Protein AF-A0A956YKF2-F1 (afdb_monomer)

Solvent-accessible surface area (backbone atoms only — not comparable to full-atom values): 5251 Å² total; per-residue (Å²): 111,68,67,60,24,55,49,34,28,53,51,11,50,51,40,36,52,49,44,50,53,51,50,48,42,67,74,73,41,78,84,76,63,82,48,69,66,60,53,51,51,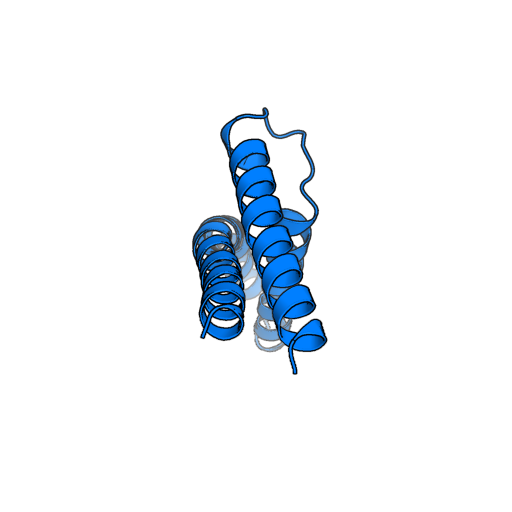46,50,54,49,47,53,54,51,55,57,57,42,72,77,43,90,50,69,68,58,42,49,61,54,52,66,49,48,61,62,50,4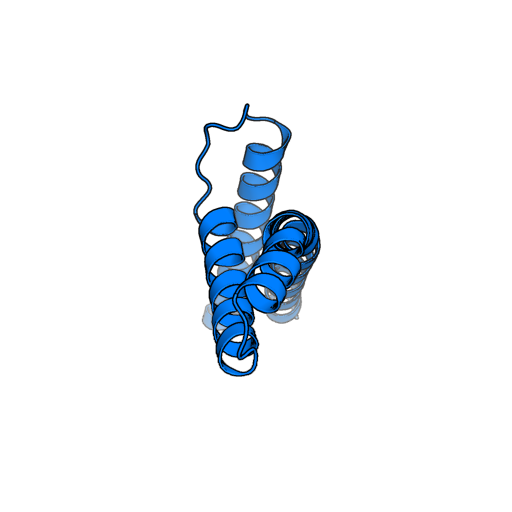3,58,60,48,47,57,59,49,44,51,51,45,35,50,53,11,50,51,33,29,52,63,36,72,104

Foldseek 3Di:
DLVQLVVLLVVLVVLLVLLVVVVCCVPVPPPPPPRPLLVVLLVVLVVVLVVVVVPPDDPVVSVVSVVVSVVVSVVVSVVVSVVSNVSSVVSNVVSVD

pLDDT: mean 86.04, std 8.13, range [56.28, 93.38]

Mean predicted aligned error: 6.16 Å

Sequence (97 aa):
MILLRIFLFLFGLSLAGYTFISAARTFVLPRSASVKLTSLVFHAVRKLFNMAMKALPTYEQRDSLMAIYAPLSLLLMVPTWLFISTVGFACMFWAMG

Radius of gyration: 17.73 Å; Cα contacts (8 Å, |Δi|>4): 63; chains: 1; bounding box: 39×28×48 Å

Structure (mmCIF, N/CA/C/O backbone):
data_AF-A0A956YKF2-F1
#
_entry.id   AF-A0A956YKF2-F1
#
loop_
_atom_site.group_PDB
_atom_site.id
_atom_site.type_symbol
_atom_site.label_atom_id
_atom_site.label_alt_id
_atom_site.label_comp_id
_atom_site.label_asym_id
_atom_site.label_entity_id
_atom_site.label_seq_id
_atom_site.pdbx_PDB_ins_code
_atom_site.Cartn_x
_atom_site.Cartn_y
_atom_site.Cartn_z
_atom_site.occupancy
_atom_site.B_iso_or_equiv
_atom_site.auth_seq_id
_atom_site.auth_comp_id
_atom_site.auth_asym_id
_atom_site.auth_atom_id
_atom_site.pdbx_PDB_model_num
ATOM 1 N N . MET A 1 1 ? 16.729 -14.502 -21.852 1.00 78.81 1 MET A N 1
ATOM 2 C CA . MET A 1 1 ? 17.145 -13.276 -21.130 1.00 78.81 1 MET A CA 1
ATOM 3 C C . MET A 1 1 ? 16.419 -12.025 -21.635 1.00 78.81 1 MET A C 1
ATOM 5 O O . MET A 1 1 ? 15.767 -11.380 -20.828 1.00 78.81 1 MET A O 1
ATOM 9 N N . ILE A 1 2 ? 16.448 -11.697 -22.938 1.00 86.69 2 ILE A N 1
ATOM 10 C CA . ILE A 1 2 ? 15.816 -10.464 -23.465 1.00 86.69 2 ILE A CA 1
ATOM 11 C C . ILE A 1 2 ? 14.280 -10.440 -23.321 1.00 86.69 2 ILE A C 1
ATOM 13 O O . ILE A 1 2 ? 13.719 -9.435 -22.903 1.00 86.69 2 ILE A O 1
ATOM 17 N N . LEU A 1 3 ? 13.605 -11.571 -23.569 1.00 88.75 3 LEU A N 1
ATOM 18 C CA . LEU A 1 3 ? 12.145 -11.697 -23.434 1.00 88.75 3 LEU A CA 1
ATOM 19 C C . LEU A 1 3 ? 11.668 -11.428 -22.000 1.00 88.75 3 LEU A C 1
ATOM 21 O O . LEU A 1 3 ? 10.673 -10.740 -21.797 1.00 88.75 3 LEU A O 1
ATOM 25 N N . LEU A 1 4 ? 12.414 -11.922 -21.008 1.00 89.31 4 LEU A N 1
ATOM 26 C CA . LEU A 1 4 ? 12.127 -11.689 -19.592 1.00 89.31 4 LEU A CA 1
ATOM 27 C C . LEU A 1 4 ? 12.254 -10.201 -19.237 1.00 89.31 4 LEU A C 1
ATOM 29 O O . LEU A 1 4 ? 11.418 -9.670 -18.515 1.00 89.31 4 LEU A O 1
ATOM 33 N N . ARG A 1 5 ? 13.272 -9.520 -19.777 1.00 85.81 5 ARG A N 1
ATOM 34 C CA . ARG A 1 5 ? 13.472 -8.077 -19.587 1.00 85.81 5 ARG A CA 1
ATOM 35 C C . ARG A 1 5 ? 12.333 -7.271 -20.208 1.00 85.81 5 ARG A C 1
ATOM 37 O O . ARG A 1 5 ? 11.754 -6.432 -19.532 1.00 85.81 5 ARG A O 1
ATOM 44 N N . ILE A 1 6 ? 11.948 -7.578 -21.447 1.00 90.50 6 ILE A N 1
ATOM 45 C CA . ILE A 1 6 ? 10.811 -6.925 -22.118 1.00 90.50 6 ILE A CA 1
ATOM 46 C C . ILE A 1 6 ? 9.527 -7.109 -21.300 1.00 90.50 6 ILE A C 1
ATOM 48 O O . ILE A 1 6 ? 8.796 -6.147 -21.071 1.00 90.50 6 ILE A O 1
ATOM 52 N N . PHE A 1 7 ? 9.282 -8.325 -20.807 1.00 92.00 7 PHE A N 1
ATOM 53 C CA . PHE A 1 7 ? 8.129 -8.611 -19.960 1.00 92.00 7 PHE A CA 1
ATOM 54 C C . PHE A 1 7 ? 8.147 -7.798 -18.658 1.00 92.00 7 PHE A C 1
ATOM 56 O O . PHE A 1 7 ? 7.154 -7.156 -18.329 1.00 92.00 7 PHE A O 1
ATOM 63 N N . LEU A 1 8 ? 9.272 -7.774 -17.936 1.00 89.00 8 LEU A N 1
ATOM 64 C CA . LEU A 1 8 ? 9.413 -7.024 -16.682 1.00 89.00 8 LEU A CA 1
ATOM 65 C C . LEU A 1 8 ? 9.285 -5.512 -16.876 1.00 89.00 8 LEU A C 1
ATOM 67 O O . LEU A 1 8 ? 8.685 -4.837 -16.040 1.00 89.00 8 LEU A O 1
ATOM 71 N N . PHE A 1 9 ? 9.791 -4.988 -17.991 1.00 90.81 9 PHE A N 1
ATOM 72 C CA . PHE A 1 9 ? 9.635 -3.584 -18.345 1.00 90.81 9 PHE A CA 1
ATOM 73 C C . PHE A 1 9 ? 8.165 -3.228 -18.602 1.00 90.81 9 PHE A C 1
ATOM 75 O O . PHE A 1 9 ? 7.646 -2.282 -18.011 1.00 90.81 9 PHE A O 1
ATOM 82 N N . LEU A 1 10 ? 7.466 -4.016 -19.429 1.00 92.62 10 LEU A N 1
ATOM 83 C CA . LEU A 1 10 ? 6.036 -3.825 -19.697 1.00 92.62 10 LEU A CA 1
ATOM 84 C C . LEU A 1 10 ? 5.193 -3.986 -18.430 1.00 92.62 10 LEU A C 1
ATOM 86 O O . LEU A 1 10 ? 4.252 -3.222 -18.211 1.00 92.62 10 LEU A O 1
ATOM 90 N N . PHE A 1 11 ? 5.550 -4.940 -17.571 1.00 91.31 11 PHE A N 1
ATOM 91 C CA . PHE A 1 11 ? 4.903 -5.131 -16.281 1.00 91.31 11 PHE A CA 1
ATOM 92 C C . PHE A 1 11 ? 5.065 -3.890 -15.395 1.00 91.31 11 PHE A C 1
ATOM 94 O O . PHE A 1 11 ? 4.067 -3.347 -14.917 1.00 91.31 11 PHE A O 1
ATOM 101 N N . GLY A 1 12 ? 6.286 -3.368 -15.259 1.00 87.94 12 GLY A N 1
ATOM 102 C CA . GLY A 1 12 ? 6.542 -2.130 -14.526 1.00 87.94 12 GLY A CA 1
ATOM 103 C C . GLY A 1 12 ? 5.776 -0.930 -15.091 1.00 87.94 12 GLY A C 1
ATOM 104 O O . GLY A 1 12 ? 5.179 -0.165 -14.331 1.00 87.94 12 GLY A O 1
ATOM 105 N N . LEU A 1 13 ? 5.715 -0.803 -16.422 1.00 90.31 13 LEU A N 1
ATOM 106 C CA . LEU A 1 13 ? 4.968 0.252 -17.125 1.00 90.31 13 LEU A CA 1
ATOM 107 C C . LEU A 1 13 ? 3.477 0.183 -16.848 1.00 90.31 13 LEU A C 1
ATOM 109 O O . LEU A 1 13 ? 2.852 1.204 -16.558 1.00 90.31 13 LEU A O 1
ATOM 113 N N . SER A 1 14 ? 2.921 -1.024 -16.876 1.00 89.88 14 SER A N 1
ATOM 114 C CA . SER A 1 14 ? 1.520 -1.235 -16.545 1.00 89.88 14 SER A CA 1
ATOM 115 C C . SER A 1 14 ? 1.214 -0.851 -15.092 1.00 89.88 14 SER A C 1
ATOM 117 O O . SER A 1 14 ? 0.199 -0.197 -14.851 1.00 89.88 14 SER A O 1
ATOM 119 N N . LEU A 1 15 ? 2.110 -1.158 -14.140 1.00 88.25 15 LEU A N 1
ATOM 120 C CA . LEU A 1 15 ? 1.966 -0.764 -12.735 1.00 88.25 15 LEU A CA 1
ATOM 121 C C . LEU A 1 15 ? 1.963 0.758 -12.576 1.00 88.25 15 LEU A C 1
ATOM 123 O O . LEU A 1 15 ? 1.053 1.309 -11.961 1.00 88.25 15 LEU A O 1
ATOM 127 N N . ALA A 1 16 ? 2.959 1.437 -13.147 1.00 86.81 16 ALA A N 1
ATOM 128 C CA . ALA A 1 16 ? 3.087 2.888 -13.051 1.00 86.81 16 ALA A CA 1
ATOM 129 C C . ALA A 1 16 ? 1.883 3.603 -13.689 1.00 86.81 16 ALA A C 1
ATOM 131 O O . ALA A 1 16 ? 1.281 4.487 -13.075 1.00 86.81 16 ALA A O 1
ATOM 132 N N . GLY A 1 17 ? 1.472 3.164 -14.885 1.00 88.31 17 GLY A N 1
ATOM 133 C CA . GLY A 1 17 ? 0.293 3.691 -15.571 1.00 88.31 17 GLY A CA 1
ATOM 134 C C . GLY A 1 17 ? -0.997 3.461 -14.781 1.00 88.31 17 GLY A C 1
ATOM 135 O O . GLY A 1 17 ? -1.809 4.376 -14.635 1.00 88.31 17 GLY A O 1
ATOM 136 N N . TYR A 1 18 ? -1.174 2.270 -14.204 1.00 87.12 18 TYR A N 1
ATOM 137 C CA . TYR A 1 18 ? -2.333 1.961 -13.369 1.00 87.12 18 TYR A CA 1
ATOM 138 C C . TYR A 1 18 ? -2.382 2.825 -12.102 1.00 87.12 18 TYR A C 1
ATOM 140 O O . TYR A 1 18 ? -3.446 3.352 -11.763 1.00 87.12 18 TYR A O 1
ATOM 148 N N . THR A 1 19 ? -1.245 3.031 -11.431 1.00 86.06 19 THR A N 1
ATOM 149 C CA . THR A 1 19 ? -1.153 3.923 -10.267 1.00 86.06 19 THR A CA 1
ATOM 150 C C . THR A 1 19 ? -1.508 5.357 -10.637 1.00 86.06 19 THR A C 1
ATOM 152 O O . THR A 1 19 ? -2.303 5.983 -9.936 1.00 86.06 19 THR A O 1
ATOM 155 N N . PHE A 1 20 ? -0.994 5.865 -11.760 1.00 86.06 20 PHE A N 1
ATOM 156 C CA . PHE A 1 20 ? -1.293 7.219 -12.225 1.00 86.06 20 PHE A CA 1
ATOM 157 C C . PHE A 1 20 ? -2.786 7.407 -12.519 1.00 86.06 20 PHE A C 1
ATOM 159 O O . PHE A 1 20 ? -3.403 8.349 -12.023 1.00 86.06 20 PHE A O 1
ATOM 166 N N . ILE A 1 21 ? -3.401 6.471 -13.252 1.00 84.31 21 ILE A N 1
ATOM 167 C CA . ILE A 1 21 ? -4.844 6.493 -13.530 1.00 84.31 21 ILE A CA 1
ATOM 168 C C . ILE A 1 21 ? -5.643 6.413 -12.226 1.00 84.31 21 ILE A C 1
ATOM 170 O O . ILE A 1 21 ? -6.638 7.121 -12.073 1.00 84.31 21 ILE A O 1
ATOM 174 N N . SER A 1 22 ? -5.223 5.578 -11.271 1.00 82.81 22 SER A N 1
ATOM 175 C CA . SER A 1 22 ? -5.874 5.486 -9.963 1.00 82.81 22 SER A CA 1
ATOM 176 C C . SER A 1 22 ? -5.801 6.806 -9.198 1.00 82.81 22 SER A C 1
ATOM 178 O O . SER A 1 22 ? -6.817 7.235 -8.652 1.00 82.81 22 SER A O 1
ATOM 180 N N . ALA A 1 23 ? -4.634 7.450 -9.153 1.00 82.62 23 ALA A N 1
ATOM 181 C CA . ALA A 1 23 ? -4.448 8.726 -8.472 1.00 82.62 23 ALA A CA 1
ATOM 182 C C . ALA A 1 23 ? -5.283 9.829 -9.139 1.00 82.62 23 ALA A C 1
ATOM 184 O O . ALA A 1 23 ? -6.065 10.501 -8.468 1.00 82.62 23 ALA A O 1
ATOM 185 N N . ALA A 1 24 ? -5.217 9.941 -10.469 1.00 83.50 24 ALA A N 1
ATOM 186 C CA . ALA A 1 24 ? -6.004 10.900 -11.238 1.00 83.50 24 ALA A CA 1
ATOM 187 C C . ALA A 1 24 ? -7.512 10.706 -11.020 1.00 83.50 24 ALA A C 1
ATOM 189 O O . ALA A 1 24 ? -8.224 11.665 -10.742 1.00 83.50 24 ALA A O 1
ATOM 190 N N . ARG A 1 25 ? -8.015 9.465 -11.051 1.00 80.50 25 ARG A N 1
ATOM 191 C CA . ARG A 1 25 ? -9.431 9.175 -10.761 1.00 80.50 25 ARG A CA 1
ATOM 192 C C . ARG A 1 25 ? -9.836 9.500 -9.328 1.00 80.50 25 ARG A C 1
ATOM 194 O O . ARG A 1 25 ? -10.992 9.822 -9.100 1.00 80.50 25 ARG A O 1
ATOM 201 N N . THR A 1 26 ? -8.916 9.403 -8.375 1.00 75.50 26 THR A N 1
ATOM 202 C CA . THR A 1 26 ? -9.227 9.672 -6.966 1.00 75.50 26 THR A CA 1
ATOM 203 C C . THR A 1 26 ? -9.270 11.173 -6.673 1.00 75.50 26 THR A C 1
ATOM 205 O O . THR A 1 26 ? -10.104 11.605 -5.884 1.00 75.50 26 THR A O 1
ATOM 208 N N . PHE A 1 27 ? -8.410 11.972 -7.318 1.00 79.25 27 PHE A N 1
ATOM 209 C CA . PHE A 1 27 ? -8.327 13.419 -7.079 1.00 79.25 27 PHE A CA 1
ATOM 210 C C . PHE A 1 27 ? -9.146 14.274 -8.052 1.00 79.25 27 PHE A C 1
ATOM 212 O O . PHE A 1 27 ? -9.680 15.301 -7.650 1.00 79.25 27 PHE A O 1
ATOM 219 N N . VAL A 1 28 ? -9.221 13.884 -9.326 1.00 79.44 28 VAL A N 1
ATOM 220 C CA . VAL A 1 28 ? -9.799 14.715 -10.399 1.00 79.44 28 VAL A CA 1
ATOM 221 C C . VAL A 1 28 ? -11.262 14.369 -10.659 1.00 79.44 28 VAL A C 1
ATOM 223 O O . VAL A 1 28 ? -12.054 15.247 -10.993 1.00 79.44 28 VAL A O 1
ATOM 226 N N . LEU A 1 29 ? -11.649 13.098 -10.510 1.00 74.62 29 LEU A N 1
ATOM 227 C CA . LEU A 1 29 ? -13.033 12.677 -10.724 1.00 74.62 29 LEU A CA 1
ATOM 228 C C . LEU A 1 29 ? -13.834 12.786 -9.415 1.00 74.62 29 LEU A C 1
ATOM 230 O O . LEU A 1 29 ? -13.410 12.259 -8.386 1.00 74.62 29 LEU A O 1
ATOM 234 N N . PRO A 1 30 ? -15.014 13.428 -9.427 1.00 58.69 30 PRO A N 1
ATOM 235 C CA . PRO A 1 30 ? -15.845 13.553 -8.238 1.00 58.69 30 PRO A CA 1
ATOM 236 C C . PRO A 1 30 ? -16.334 12.168 -7.786 1.00 58.69 30 PRO A C 1
ATOM 238 O O . PRO A 1 30 ? -17.113 11.550 -8.502 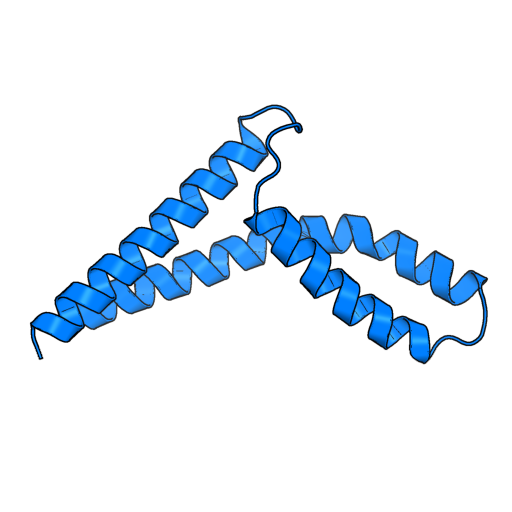1.00 58.69 30 PRO A O 1
ATOM 241 N N . ARG A 1 31 ? -15.833 11.710 -6.620 1.00 58.06 31 ARG A N 1
ATOM 242 C CA . ARG A 1 31 ? -16.202 10.622 -5.661 1.00 58.06 31 ARG A CA 1
ATOM 243 C C . ARG A 1 31 ? -16.884 9.321 -6.143 1.00 58.06 31 ARG A C 1
ATOM 245 O O . ARG A 1 31 ? -16.688 8.283 -5.519 1.00 58.06 31 ARG A O 1
ATOM 252 N N . SER A 1 32 ? -17.675 9.331 -7.209 1.00 56.28 32 SER A N 1
ATOM 253 C CA . SER A 1 32 ? -18.420 8.192 -7.757 1.00 56.28 32 SER A CA 1
ATOM 254 C C . SER A 1 32 ? -17.571 7.233 -8.599 1.00 56.28 32 SER A C 1
ATOM 256 O O . SER A 1 32 ? -18.057 6.167 -8.987 1.00 56.28 32 SER A O 1
ATOM 258 N N . ALA A 1 33 ? -16.317 7.569 -8.906 1.00 60.56 33 ALA A N 1
ATOM 259 C CA . ALA A 1 33 ? -15.426 6.650 -9.602 1.00 60.56 33 ALA A CA 1
ATOM 260 C C . ALA A 1 33 ? -14.923 5.589 -8.608 1.00 60.56 33 ALA A C 1
ATOM 262 O O . ALA A 1 33 ? -13.893 5.765 -7.965 1.00 60.56 33 ALA A O 1
ATOM 263 N N . SER A 1 34 ? -15.663 4.487 -8.453 1.00 58.22 34 SER A N 1
ATOM 264 C CA . SER A 1 34 ? -15.219 3.347 -7.644 1.00 58.22 34 SER A CA 1
ATOM 265 C C . SER A 1 34 ? -13.950 2.734 -8.253 1.00 58.22 34 SER A C 1
ATOM 267 O O . SER A 1 34 ? -13.974 1.968 -9.217 1.00 58.22 34 SER A O 1
ATOM 269 N N . VAL A 1 35 ? -12.788 3.112 -7.720 1.00 67.94 35 VAL A N 1
ATOM 270 C CA . VAL A 1 35 ? -11.512 2.570 -8.185 1.00 67.94 35 VAL A CA 1
ATOM 271 C C . VAL A 1 35 ? -11.256 1.243 -7.472 1.00 67.94 35 VAL A C 1
ATOM 273 O O . VAL A 1 35 ? -11.250 1.169 -6.242 1.00 67.94 35 VAL A O 1
ATOM 276 N N . LYS A 1 36 ? -11.012 0.177 -8.245 1.00 75.94 36 LYS A N 1
ATOM 277 C CA . LYS A 1 36 ? -10.718 -1.168 -7.713 1.00 75.94 36 LYS A CA 1
ATOM 278 C C . LYS A 1 36 ? -9.553 -1.156 -6.714 1.00 75.94 36 LYS A C 1
ATOM 280 O O . LYS A 1 36 ? -9.587 -1.901 -5.740 1.00 75.94 36 LYS A O 1
ATOM 285 N N . LEU A 1 37 ? -8.563 -0.282 -6.923 1.00 76.19 37 LEU A N 1
ATOM 286 C CA . LEU A 1 37 ? -7.415 -0.131 -6.026 1.00 76.19 37 LEU A CA 1
ATOM 287 C C . LEU A 1 37 ? -7.815 0.403 -4.643 1.00 76.19 37 LEU A C 1
ATOM 289 O O . LEU A 1 37 ? -7.390 -0.149 -3.635 1.00 76.19 37 LEU A O 1
ATOM 293 N N . THR A 1 38 ? -8.683 1.416 -4.584 1.00 79.12 38 THR A N 1
ATOM 294 C CA . THR A 1 38 ? -9.230 1.940 -3.322 1.00 79.12 38 THR A CA 1
ATOM 295 C C . THR A 1 38 ? -9.980 0.856 -2.564 1.00 79.12 38 THR A C 1
ATOM 297 O O . THR A 1 38 ? -9.728 0.646 -1.381 1.00 79.12 38 THR A O 1
ATOM 300 N N . SER A 1 39 ? -10.839 0.103 -3.256 1.00 82.94 39 SER A N 1
ATOM 301 C CA . SER A 1 39 ? -11.554 -1.015 -2.638 1.00 82.94 39 SER A CA 1
ATOM 302 C C . SER A 1 39 ? -10.585 -2.062 -2.079 1.00 82.94 39 SER A C 1
ATOM 304 O O . SER A 1 39 ? -10.733 -2.471 -0.930 1.00 82.94 39 SER A O 1
ATOM 306 N N . LEU A 1 40 ? -9.549 -2.443 -2.834 1.00 85.00 40 LEU A N 1
ATOM 307 C CA . LEU A 1 40 ? -8.546 -3.411 -2.386 1.00 85.00 40 LEU A CA 1
ATOM 308 C C . LEU A 1 40 ? -7.841 -2.961 -1.096 1.00 85.00 40 LEU A C 1
ATOM 310 O O . LEU A 1 40 ? -7.742 -3.747 -0.155 1.00 85.00 40 LEU A O 1
ATOM 314 N N . VAL A 1 41 ? -7.398 -1.700 -1.031 1.00 85.31 41 VAL A N 1
ATOM 315 C CA . VAL A 1 41 ? -6.735 -1.139 0.159 1.00 85.31 41 VAL A CA 1
ATOM 316 C C . VAL A 1 41 ? -7.677 -1.164 1.359 1.00 85.31 41 VAL A C 1
ATOM 318 O O . VAL A 1 41 ? -7.319 -1.682 2.414 1.00 85.31 41 VAL A O 1
ATOM 321 N N . PHE A 1 42 ? -8.912 -0.691 1.191 1.00 87.56 42 PHE A N 1
ATOM 322 C CA . PHE A 1 42 ? -9.900 -0.672 2.270 1.00 87.56 42 PHE A CA 1
ATOM 323 C C . PHE A 1 42 ? -10.237 -2.074 2.782 1.00 87.56 42 PHE A C 1
ATOM 325 O O . PHE A 1 42 ? -10.380 -2.258 3.992 1.00 87.56 42 PHE A O 1
ATOM 332 N N . HIS A 1 43 ? -10.325 -3.070 1.897 1.00 89.62 43 HIS A N 1
ATOM 333 C CA . HIS A 1 43 ? -10.545 -4.464 2.285 1.00 89.62 43 HIS A CA 1
ATOM 334 C C . HIS A 1 43 ? -9.332 -5.058 3.010 1.00 89.62 43 HIS A C 1
ATOM 336 O O . HIS A 1 43 ? -9.502 -5.749 4.017 1.00 89.62 43 HIS A O 1
ATOM 342 N N . ALA A 1 44 ? -8.113 -4.774 2.544 1.00 88.50 44 ALA A N 1
ATOM 343 C CA . ALA A 1 44 ? -6.888 -5.233 3.191 1.00 88.50 44 ALA A CA 1
ATOM 344 C C . ALA A 1 44 ? -6.769 -4.670 4.615 1.00 88.50 44 ALA A C 1
ATOM 346 O O . ALA A 1 44 ? -6.583 -5.428 5.569 1.00 88.50 44 ALA A O 1
ATOM 347 N N . VAL A 1 45 ? -6.984 -3.362 4.778 1.00 89.50 45 VAL A N 1
ATOM 348 C CA . VAL A 1 45 ? -6.998 -2.714 6.095 1.00 89.50 45 VAL A CA 1
ATOM 349 C C . VAL A 1 45 ? -8.146 -3.264 6.946 1.00 89.50 45 VAL A C 1
ATOM 351 O O . VAL A 1 45 ? -7.939 -3.596 8.111 1.00 89.50 45 VAL A O 1
ATOM 354 N N . ARG A 1 46 ? -9.338 -3.480 6.372 1.00 89.25 46 ARG A N 1
ATOM 355 C CA . ARG A 1 46 ? -10.478 -4.060 7.103 1.00 89.25 46 ARG A CA 1
ATOM 356 C C . ARG A 1 46 ? -10.155 -5.445 7.652 1.00 89.25 46 ARG A C 1
ATOM 358 O O . ARG A 1 46 ? -10.565 -5.760 8.764 1.00 89.25 46 ARG A O 1
ATOM 365 N N . LYS A 1 47 ? -9.409 -6.266 6.911 1.00 91.19 47 LYS A N 1
ATOM 366 C CA . LYS A 1 47 ? -8.978 -7.591 7.373 1.00 91.19 47 LYS A CA 1
ATOM 367 C C . LYS A 1 47 ? -8.059 -7.492 8.595 1.00 91.19 47 LYS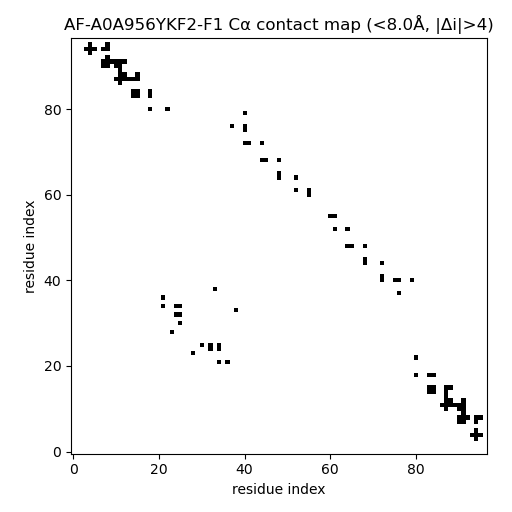 A C 1
ATOM 369 O O . LYS A 1 47 ? -8.261 -8.243 9.547 1.00 91.19 47 LYS A O 1
ATOM 374 N N . LEU A 1 48 ? -7.119 -6.544 8.598 1.00 90.12 48 LEU A N 1
ATOM 375 C CA . LEU A 1 48 ? -6.246 -6.279 9.749 1.00 90.12 48 LEU A CA 1
ATOM 376 C C . LEU A 1 48 ? -7.051 -5.809 10.968 1.00 90.12 48 LEU A C 1
ATOM 378 O O . LEU A 1 48 ? -6.886 -6.346 12.061 1.00 90.12 48 LEU A O 1
ATOM 382 N N . PHE A 1 49 ? -7.991 -4.882 10.772 1.00 91.00 49 PHE A N 1
ATOM 383 C CA . PHE A 1 49 ? -8.866 -4.402 11.846 1.00 91.00 49 PHE A CA 1
ATOM 384 C C . PHE A 1 49 ? -9.782 -5.505 12.376 1.00 91.00 49 PHE A C 1
ATOM 386 O O . PHE A 1 49 ? -9.946 -5.638 13.582 1.00 91.00 49 PHE A O 1
ATOM 393 N N . ASN A 1 50 ? -10.328 -6.354 11.504 1.00 91.06 50 ASN A N 1
ATOM 394 C CA . ASN A 1 50 ? -11.120 -7.511 11.915 1.00 91.06 50 ASN A CA 1
ATOM 395 C C . ASN A 1 50 ? -10.303 -8.496 12.759 1.00 91.06 50 ASN A C 1
ATOM 397 O O . ASN A 1 50 ? -10.850 -9.082 13.688 1.00 91.06 50 ASN A O 1
ATOM 401 N N . MET A 1 51 ? -9.012 -8.681 12.463 1.00 91.62 51 M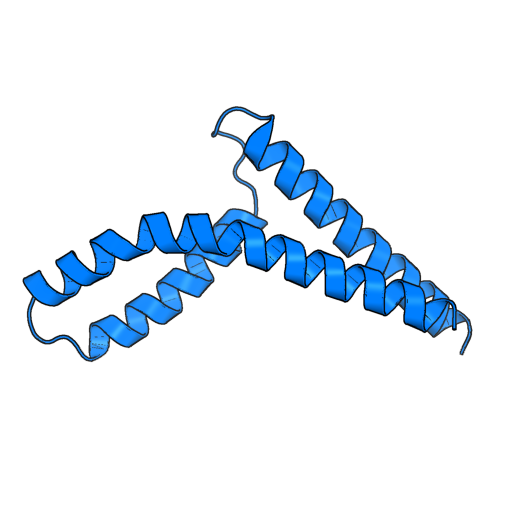ET A N 1
ATOM 402 C CA . MET A 1 51 ? -8.125 -9.483 13.308 1.00 91.62 51 MET A CA 1
ATOM 403 C C . MET A 1 51 ? -7.898 -8.821 14.670 1.00 91.62 51 MET A C 1
ATOM 405 O O . MET A 1 51 ? -8.044 -9.497 15.683 1.00 91.62 51 MET A O 1
ATOM 409 N N . ALA A 1 52 ? -7.630 -7.513 14.708 1.00 89.50 52 ALA A N 1
ATOM 410 C CA . ALA A 1 52 ? -7.466 -6.767 15.958 1.00 89.50 52 ALA A CA 1
ATOM 411 C C . ALA A 1 52 ? -8.742 -6.781 16.825 1.00 89.50 52 ALA A C 1
ATOM 413 O O . ALA A 1 52 ? -8.672 -6.982 18.034 1.00 89.50 52 ALA A O 1
ATOM 414 N N . MET A 1 53 ? -9.924 -6.681 16.208 1.00 90.94 53 MET A N 1
ATOM 415 C CA . MET A 1 53 ? -11.212 -6.763 16.905 1.00 90.94 53 MET A CA 1
ATOM 416 C C . MET A 1 53 ? -11.456 -8.095 17.616 1.00 90.94 53 MET A C 1
ATOM 418 O O . MET A 1 53 ? -12.191 -8.114 18.602 1.00 90.94 53 MET A O 1
ATOM 422 N N . LYS A 1 54 ? -10.854 -9.203 17.157 1.00 90.50 54 LYS A N 1
ATOM 423 C CA . LYS A 1 54 ? -10.993 -10.504 17.835 1.00 90.50 54 LYS A CA 1
ATOM 424 C C . LYS A 1 54 ? -10.404 -10.490 19.246 1.00 90.50 54 LYS A C 1
ATOM 426 O O . LYS A 1 54 ? -10.867 -11.254 20.083 1.00 90.50 54 LYS A O 1
ATOM 431 N N . ALA A 1 55 ? -9.420 -9.629 19.502 1.00 89.94 55 ALA A N 1
ATOM 432 C CA . ALA A 1 55 ? -8.796 -9.474 20.812 1.00 89.94 55 ALA A CA 1
ATOM 433 C C . ALA A 1 55 ? -9.557 -8.505 21.738 1.00 89.94 55 ALA A C 1
ATOM 435 O O . ALA A 1 55 ? -9.215 -8.404 22.912 1.00 89.94 55 ALA A O 1
ATOM 436 N N . LEU A 1 56 ? -10.580 -7.799 21.236 1.00 91.00 56 LEU A N 1
ATOM 437 C CA . LEU A 1 56 ? -11.341 -6.806 21.999 1.00 91.00 56 LEU A CA 1
ATOM 438 C C . LEU A 1 56 ? -12.657 -7.428 22.509 1.00 91.00 56 LEU A C 1
ATOM 440 O O . LEU A 1 56 ? -13.505 -7.802 21.685 1.00 91.00 56 LEU A O 1
ATOM 444 N N . PRO A 1 57 ? -12.845 -7.570 23.835 1.00 87.50 57 PRO A N 1
ATOM 445 C CA . PRO A 1 57 ? -14.025 -8.209 24.416 1.00 87.50 57 PRO A CA 1
ATOM 446 C C . PRO A 1 57 ? -15.278 -7.325 24.412 1.00 87.50 57 PRO A C 1
ATOM 448 O O . PRO A 1 57 ? -16.378 -7.856 24.265 1.00 87.50 57 PRO A O 1
ATOM 451 N N . THR A 1 58 ? -15.147 -6.000 24.553 1.00 93.38 58 THR A N 1
ATOM 452 C CA . THR A 1 58 ? -16.305 -5.098 24.678 1.00 93.38 58 THR A CA 1
ATOM 453 C C . THR A 1 58 ? -16.668 -4.415 23.363 1.00 93.38 58 THR A C 1
ATOM 455 O O . THR A 1 58 ? -15.833 -4.207 22.480 1.00 93.38 58 THR A O 1
ATOM 458 N N . TYR A 1 59 ? -17.945 -4.050 23.231 1.00 88.81 59 TYR A N 1
ATOM 459 C CA . TYR A 1 59 ? -18.451 -3.334 22.061 1.00 88.81 59 TYR A CA 1
ATOM 460 C C . TYR A 1 59 ? -17.796 -1.953 21.906 1.00 88.81 59 TYR A C 1
ATOM 462 O O . TYR A 1 59 ? -17.329 -1.623 20.820 1.00 88.81 59 TYR A O 1
ATOM 470 N N . GLU A 1 60 ? -17.663 -1.192 22.994 1.00 92.06 60 GLU A N 1
ATOM 471 C CA . GLU A 1 60 ? -17.085 0.161 22.950 1.00 92.06 60 GLU A CA 1
ATOM 472 C C . GLU A 1 60 ? -15.620 0.181 22.495 1.00 92.06 60 GLU A C 1
ATOM 474 O O . GLU A 1 60 ? -15.184 1.061 21.749 1.00 92.06 60 GLU A O 1
ATOM 479 N N . GLN A 1 61 ? -14.848 -0.839 22.870 1.00 90.81 61 GLN A N 1
ATOM 480 C CA . GLN A 1 61 ? -13.473 -0.994 22.399 1.00 90.81 61 GLN A CA 1
ATOM 481 C C . GLN A 1 61 ? -13.405 -1.260 20.888 1.00 90.81 61 GLN A C 1
ATOM 483 O O . GLN A 1 61 ? -12.515 -0.763 20.201 1.00 90.81 61 GLN A O 1
ATOM 488 N N . ARG A 1 62 ? -14.350 -2.037 20.347 1.00 90.06 62 ARG A N 1
ATOM 489 C CA . ARG A 1 62 ? -14.424 -2.302 18.901 1.00 90.06 62 ARG A CA 1
ATOM 490 C C . ARG A 1 62 ? -14.873 -1.069 18.125 1.00 90.06 62 ARG A C 1
ATOM 492 O O . ARG A 1 62 ? -14.343 -0.824 17.044 1.00 90.06 62 ARG A O 1
ATOM 499 N N . ASP A 1 63 ? -15.812 -0.307 18.676 1.00 91.69 63 ASP A N 1
ATOM 500 C CA . ASP A 1 63 ? -16.320 0.922 18.064 1.00 91.69 63 ASP A CA 1
ATOM 501 C C . ASP A 1 63 ? -15.239 2.011 17.996 1.00 91.69 63 ASP A C 1
ATOM 503 O O . ASP A 1 63 ? -14.944 2.537 16.921 1.00 91.69 63 ASP A O 1
ATOM 507 N N . SER A 1 64 ? -14.534 2.245 19.106 1.00 90.62 64 SER A N 1
ATOM 508 C CA . SER A 1 64 ? -13.409 3.191 19.152 1.00 90.62 64 SER A CA 1
ATOM 509 C C . SER A 1 64 ? -12.266 2.807 18.205 1.00 90.62 64 SER A C 1
ATOM 511 O O . SER A 1 64 ? -11.702 3.674 17.535 1.00 90.62 64 SER A O 1
ATOM 513 N N . LEU A 1 65 ? -11.963 1.510 18.059 1.00 91.62 65 LEU A N 1
ATOM 514 C CA . LEU A 1 65 ? -11.016 1.040 17.046 1.00 91.62 65 LEU A CA 1
ATOM 515 C C . LEU A 1 65 ? -11.531 1.329 15.623 1.00 91.62 65 LEU A C 1
ATOM 517 O O . LEU A 1 65 ? -10.771 1.777 14.763 1.00 91.62 65 LEU A O 1
ATOM 521 N N . MET A 1 66 ? -12.819 1.099 15.357 1.00 91.56 66 MET A N 1
ATOM 522 C CA . MET A 1 66 ? -13.420 1.327 14.040 1.00 91.56 66 MET A CA 1
ATOM 523 C C . MET A 1 66 ? -13.530 2.803 13.651 1.00 91.56 66 MET A C 1
ATOM 525 O O . MET A 1 66 ? -13.516 3.101 12.457 1.00 91.56 66 MET A O 1
ATOM 529 N N . ALA A 1 67 ? -13.533 3.734 14.604 1.00 92.38 67 ALA A N 1
ATOM 530 C CA . ALA A 1 67 ? -13.452 5.163 14.303 1.00 92.38 67 ALA A CA 1
ATOM 531 C C . ALA A 1 67 ? -12.161 5.530 13.537 1.00 92.38 67 ALA A C 1
ATOM 533 O O . ALA A 1 67 ? -12.176 6.382 12.648 1.00 92.38 67 ALA A O 1
ATOM 534 N N . ILE A 1 68 ? -11.049 4.839 13.820 1.00 91.38 68 ILE A N 1
ATOM 535 C CA . ILE A 1 68 ? -9.737 5.087 13.193 1.00 91.38 68 ILE A CA 1
ATOM 536 C C . ILE A 1 68 ? -9.617 4.394 11.824 1.00 91.38 68 ILE A C 1
ATOM 538 O O . ILE A 1 68 ? -8.815 4.801 10.981 1.00 91.38 68 ILE A O 1
ATOM 542 N N . TYR A 1 69 ? -10.435 3.374 11.554 1.00 89.56 69 TYR A N 1
ATOM 543 C CA . TYR A 1 69 ? -10.364 2.580 10.325 1.00 89.56 69 TYR A CA 1
ATOM 544 C C . TYR A 1 69 ? -10.464 3.433 9.053 1.00 89.56 69 TYR A C 1
ATOM 546 O O . TYR A 1 69 ? -9.636 3.296 8.148 1.00 89.56 69 TYR A O 1
ATOM 554 N N . ALA A 1 70 ? -11.469 4.307 8.973 1.00 86.94 70 ALA A N 1
ATOM 555 C CA . ALA A 1 70 ? -11.710 5.134 7.795 1.00 86.94 70 ALA A CA 1
ATOM 556 C C . ALA A 1 70 ? -10.561 6.128 7.514 1.00 86.94 70 ALA A C 1
ATOM 558 O O . ALA A 1 70 ? -10.014 6.078 6.407 1.00 86.94 70 ALA A O 1
ATOM 559 N N . PRO A 1 71 ? -10.135 6.985 8.468 1.00 88.94 71 PRO A N 1
ATOM 560 C CA . PRO A 1 71 ? -9.029 7.912 8.233 1.00 88.94 71 PRO A CA 1
ATOM 561 C C . PRO A 1 71 ? -7.702 7.192 7.965 1.00 88.94 71 PRO A C 1
ATOM 563 O O . PRO A 1 71 ? -6.953 7.615 7.086 1.00 88.94 71 PRO A O 1
ATOM 566 N N . LEU A 1 72 ? -7.427 6.068 8.636 1.00 91.12 72 LEU A N 1
ATOM 567 C CA . LEU A 1 72 ? -6.204 5.302 8.393 1.00 91.12 72 LEU A CA 1
ATOM 568 C C . LEU A 1 72 ? -6.190 4.656 7.002 1.00 91.12 72 LEU A C 1
ATOM 570 O O . LEU A 1 72 ? -5.168 4.685 6.322 1.00 91.12 72 LEU A O 1
ATOM 574 N N . SER A 1 73 ? -7.319 4.104 6.550 1.00 87.69 73 SER A N 1
ATOM 575 C CA . SER A 1 73 ? -7.430 3.506 5.211 1.00 87.69 73 SER A CA 1
ATOM 576 C C . SER A 1 73 ? -7.227 4.543 4.105 1.00 87.69 73 SER A C 1
ATOM 578 O O . SER A 1 73 ? -6.573 4.254 3.102 1.00 87.69 73 SER A O 1
ATOM 580 N N . LEU A 1 74 ? -7.747 5.760 4.300 1.00 87.94 74 LEU A N 1
ATOM 581 C CA . LEU A 1 74 ? -7.512 6.886 3.394 1.00 87.94 74 LEU A CA 1
A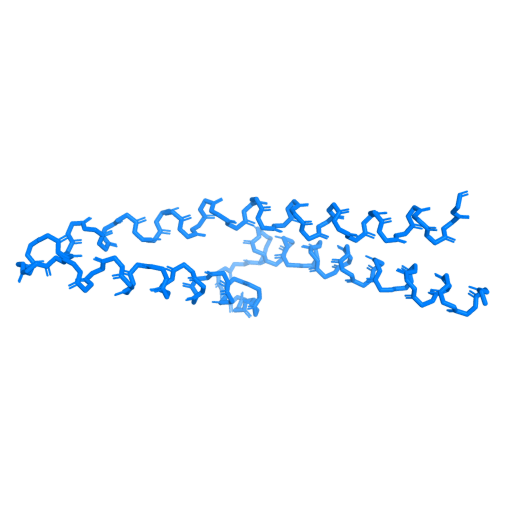TOM 582 C C . LEU A 1 74 ? -6.036 7.292 3.381 1.00 87.94 74 LEU A C 1
ATOM 584 O O . LEU A 1 74 ? -5.452 7.429 2.308 1.00 87.94 74 LEU A O 1
ATOM 588 N N . LEU A 1 75 ? -5.418 7.428 4.556 1.00 90.44 75 LEU A N 1
ATOM 589 C CA . LEU A 1 75 ? -4.007 7.791 4.677 1.00 90.44 75 LEU A CA 1
ATOM 590 C C . LEU A 1 75 ? -3.091 6.746 4.025 1.00 90.44 75 LEU A C 1
ATOM 592 O O . LEU A 1 75 ? -2.140 7.110 3.340 1.00 90.44 75 LEU A O 1
ATOM 596 N 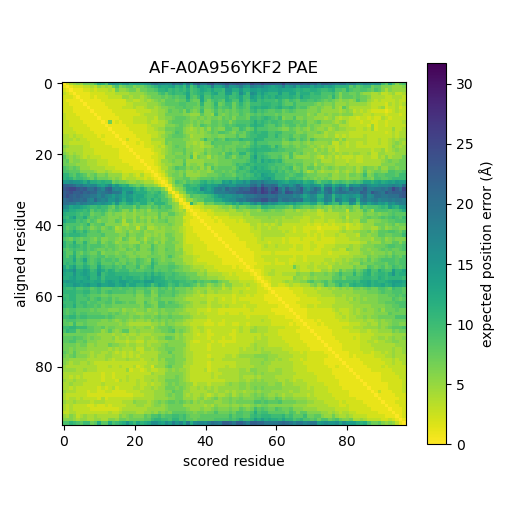N . LEU A 1 76 ? -3.411 5.456 4.161 1.00 89.69 76 LEU A N 1
ATOM 597 C CA . LEU A 1 76 ? -2.654 4.349 3.569 1.00 89.69 76 LEU A CA 1
ATOM 598 C C . LEU A 1 76 ? -2.772 4.243 2.041 1.00 89.69 76 LEU A C 1
ATOM 600 O O . LEU A 1 76 ? -1.945 3.560 1.427 1.00 89.69 76 LEU A O 1
ATOM 604 N N . MET A 1 77 ? -3.723 4.931 1.394 1.00 86.75 77 MET A N 1
ATOM 605 C CA . MET A 1 77 ? -3.769 4.966 -0.074 1.00 86.75 77 MET A CA 1
ATOM 606 C C . MET A 1 77 ? -2.494 5.566 -0.667 1.00 86.75 77 MET A C 1
ATOM 608 O O . MET A 1 77 ? -1.955 5.013 -1.625 1.00 86.75 77 MET A O 1
ATOM 612 N N . VAL A 1 78 ? -1.985 6.654 -0.083 1.00 87.06 78 VAL A N 1
ATOM 613 C CA . VAL A 1 78 ? -0.807 7.360 -0.610 1.00 87.06 78 VAL A CA 1
ATOM 614 C C . VAL A 1 78 ? 0.457 6.487 -0.540 1.00 87.06 78 VAL A C 1
ATOM 616 O O . VAL A 1 78 ? 1.077 6.278 -1.585 1.00 87.06 78 VAL A O 1
ATOM 619 N N . PRO A 1 79 ? 0.821 5.882 0.611 1.00 91.31 79 PRO A N 1
ATOM 620 C CA . PRO A 1 79 ? 1.903 4.902 0.682 1.00 91.31 79 PRO A CA 1
ATOM 621 C C . PRO A 1 79 ? 1.713 3.719 -0.265 1.00 91.31 79 PRO A C 1
ATOM 623 O O . PRO A 1 79 ? 2.688 3.241 -0.837 1.00 91.31 79 PRO A O 1
ATOM 626 N N . THR A 1 80 ? 0.476 3.256 -0.468 1.00 89.25 80 THR A N 1
ATOM 627 C CA . THR A 1 80 ? 0.204 2.149 -1.397 1.00 89.25 80 THR A CA 1
ATOM 628 C C . THR A 1 80 ? 0.559 2.533 -2.831 1.00 89.25 80 THR A C 1
ATOM 630 O O . THR A 1 80 ? 1.222 1.764 -3.525 1.00 89.25 80 THR A O 1
ATOM 633 N N . TRP A 1 81 ? 0.168 3.728 -3.283 1.00 88.62 81 TRP A N 1
ATOM 634 C CA . TRP A 1 81 ? 0.555 4.226 -4.603 1.00 88.62 81 TRP A CA 1
ATOM 635 C C . TRP A 1 81 ? 2.066 4.360 -4.743 1.00 88.62 81 TRP A C 1
ATOM 637 O O . TRP A 1 81 ? 2.619 3.931 -5.752 1.00 88.62 81 TRP A O 1
ATOM 647 N N . LEU A 1 82 ? 2.739 4.906 -3.728 1.00 89.94 82 LEU A N 1
ATOM 648 C CA . LEU A 1 82 ? 4.197 5.013 -3.728 1.00 89.94 82 LEU A CA 1
ATOM 649 C C . LEU A 1 82 ? 4.854 3.637 -3.824 1.00 89.94 82 LEU A C 1
ATOM 651 O O . LEU A 1 82 ? 5.733 3.445 -4.654 1.00 89.94 82 LEU A O 1
ATOM 655 N N . PHE A 1 83 ? 4.390 2.665 -3.041 1.00 91.44 83 PHE A N 1
ATOM 656 C CA . PHE A 1 83 ? 4.918 1.306 -3.066 1.00 91.44 83 PHE A CA 1
ATOM 657 C C . PHE A 1 83 ? 4.769 0.657 -4.449 1.00 91.44 83 PHE A C 1
ATOM 659 O O . PHE A 1 83 ? 5.747 0.155 -4.998 1.00 91.44 83 PHE A O 1
ATOM 666 N N . ILE A 1 84 ? 3.574 0.720 -5.047 1.00 89.44 84 ILE A N 1
ATOM 667 C CA . ILE A 1 84 ? 3.308 0.163 -6.383 1.00 89.44 84 ILE A CA 1
ATOM 668 C C . ILE A 1 84 ? 4.170 0.867 -7.438 1.00 89.44 84 ILE A C 1
ATOM 670 O O . ILE A 1 84 ? 4.775 0.202 -8.275 1.00 89.44 84 ILE A O 1
ATOM 674 N N . SER A 1 85 ? 4.282 2.195 -7.387 1.00 89.25 85 SER A N 1
ATOM 675 C CA . SER A 1 85 ? 5.141 2.949 -8.306 1.00 89.25 85 SER A CA 1
ATOM 676 C C . SER A 1 85 ? 6.608 2.557 -8.164 1.00 89.25 85 SER A C 1
ATOM 678 O O . SER A 1 85 ? 7.254 2.280 -9.169 1.00 89.25 85 SER A O 1
ATOM 680 N N . THR A 1 86 ? 7.128 2.465 -6.939 1.00 91.25 86 THR A N 1
ATOM 681 C CA . THR A 1 86 ? 8.513 2.051 -6.682 1.00 91.25 86 THR A CA 1
ATOM 682 C C . THR A 1 86 ? 8.780 0.646 -7.204 1.00 91.25 86 THR A C 1
ATOM 684 O O . THR A 1 86 ? 9.790 0.436 -7.866 1.00 91.25 86 THR A O 1
ATOM 687 N N . VAL A 1 87 ? 7.871 -0.306 -6.973 1.00 91.75 87 VAL A N 1
ATOM 688 C CA . VAL A 1 87 ? 7.987 -1.665 -7.526 1.00 91.75 87 VAL A CA 1
ATOM 689 C C . VAL A 1 87 ? 7.965 -1.632 -9.056 1.00 91.75 87 VAL A C 1
ATOM 691 O O . VAL A 1 87 ? 8.800 -2.271 -9.689 1.00 91.75 87 VAL A O 1
ATOM 694 N N . GLY A 1 88 ? 7.066 -0.848 -9.658 1.00 90.12 88 GLY A N 1
ATOM 695 C CA . GLY A 1 88 ? 6.990 -0.688 -11.108 1.00 90.12 88 GLY A CA 1
ATOM 696 C C . GLY A 1 88 ? 8.286 -0.139 -11.708 1.00 90.12 88 GLY A C 1
ATOM 697 O O . GLY A 1 88 ? 8.834 -0.734 -12.637 1.00 90.12 88 GLY A O 1
ATOM 698 N N . PHE A 1 89 ? 8.822 0.941 -11.136 1.00 90.19 89 PHE A N 1
ATOM 699 C CA . PHE A 1 89 ? 10.098 1.518 -11.558 1.00 90.19 89 PHE A CA 1
ATOM 700 C C . PHE 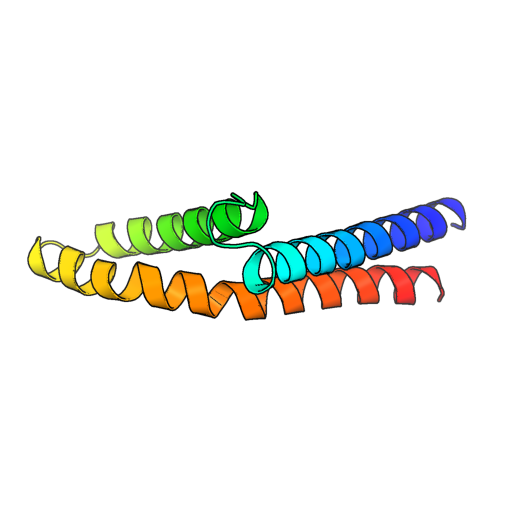A 1 89 ? 11.275 0.576 -11.303 1.00 90.19 89 PHE A C 1
ATOM 702 O O . PHE A 1 89 ? 12.127 0.436 -12.173 1.00 90.19 89 PHE A O 1
ATOM 709 N N . ALA A 1 90 ? 11.314 -0.123 -10.167 1.00 91.69 90 ALA A N 1
ATOM 710 C CA . ALA A 1 90 ? 12.352 -1.110 -9.884 1.00 91.69 90 ALA A CA 1
ATOM 711 C C . ALA A 1 90 ? 12.368 -2.229 -10.940 1.00 91.69 90 ALA A C 1
ATOM 713 O O . ALA A 1 90 ? 13.436 -2.579 -11.437 1.00 91.69 90 ALA A O 1
ATOM 714 N N . CYS A 1 91 ? 11.199 -2.738 -11.348 1.00 87.81 91 CYS A N 1
ATOM 715 C CA . CYS A 1 91 ? 11.089 -3.719 -12.431 1.00 87.81 91 CYS A CA 1
ATOM 716 C C . CYS A 1 91 ? 11.589 -3.170 -13.776 1.00 87.81 91 CYS A C 1
ATOM 718 O O . CYS A 1 91 ? 12.297 -3.880 -14.491 1.00 87.81 91 CYS A O 1
ATOM 720 N N . MET A 1 92 ? 11.254 -1.920 -14.117 1.00 89.50 92 MET A N 1
ATOM 721 C CA . MET A 1 92 ? 11.747 -1.279 -15.342 1.00 89.50 92 MET A CA 1
ATOM 722 C C . MET A 1 92 ? 13.266 -1.105 -15.331 1.00 89.50 92 MET A C 1
ATOM 724 O O . MET A 1 92 ? 13.926 -1.492 -16.293 1.00 89.50 92 MET A O 1
ATOM 728 N N . PHE A 1 93 ? 13.822 -0.548 -14.250 1.00 90.50 93 PHE A N 1
ATOM 729 C CA . PHE A 1 93 ? 15.260 -0.314 -14.127 1.00 90.50 93 PHE A CA 1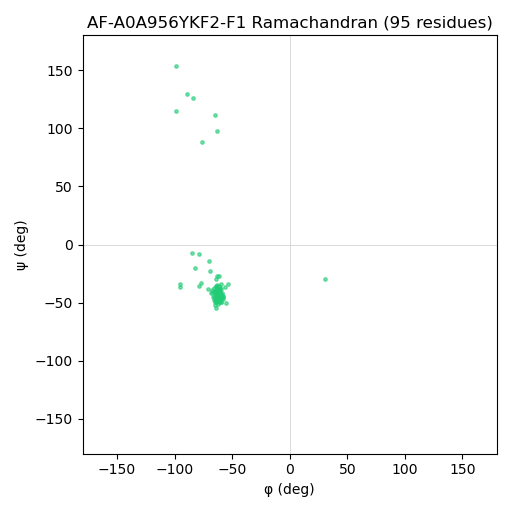
ATOM 730 C C . PHE A 1 93 ? 16.037 -1.627 -14.172 1.00 90.50 93 PHE A C 1
ATOM 732 O O . PHE A 1 93 ? 17.023 -1.730 -14.893 1.00 90.50 93 PHE A O 1
ATOM 739 N N . TRP A 1 94 ? 15.546 -2.664 -13.491 1.00 91.56 94 TRP A N 1
ATOM 740 C CA . TRP A 1 94 ? 16.164 -3.986 -13.537 1.00 91.56 94 TRP A CA 1
ATOM 741 C C . TRP A 1 94 ? 16.115 -4.617 -14.935 1.00 91.56 94 TRP A C 1
ATOM 743 O O . TRP A 1 94 ? 17.051 -5.297 -15.355 1.00 91.56 94 TRP A O 1
ATOM 753 N N . ALA A 1 95 ? 15.033 -4.390 -15.684 1.00 87.31 95 ALA A N 1
ATOM 754 C CA . ALA A 1 95 ? 14.916 -4.862 -17.059 1.00 87.31 95 ALA A CA 1
ATOM 755 C C . ALA A 1 95 ? 15.887 -4.152 -18.016 1.00 87.31 95 ALA A C 1
ATOM 757 O O . ALA A 1 95 ? 16.454 -4.797 -18.906 1.00 87.31 95 ALA A O 1
ATOM 758 N N . MET A 1 96 ? 16.078 -2.845 -17.823 1.00 85.12 96 MET A N 1
ATOM 759 C CA . MET A 1 96 ? 17.029 -2.038 -18.585 1.00 85.12 96 MET A CA 1
ATOM 760 C C . MET A 1 96 ? 18.471 -2.484 -18.316 1.00 85.12 96 MET A C 1
ATOM 762 O O . MET A 1 96 ? 19.204 -2.709 -19.279 1.00 85.12 96 MET A O 1
ATOM 766 N N . GLY A 1 97 ? 18.804 -2.789 -17.056 1.00 67.69 97 GLY A N 1
ATOM 767 C CA . GLY A 1 97 ? 20.116 -3.303 -16.652 1.00 67.69 97 GLY A CA 1
ATOM 768 C C . GLY A 1 97 ? 21.109 -2.192 -16.381 1.00 67.69 97 GLY A C 1
ATOM 769 O O . GLY A 1 97 ? 21.492 -1.513 -17.355 1.00 67.69 97 GLY A O 1
#

Secondary structure (DSSP, 8-state):
-HHHHHHHHHHHHHHHHHHHHHHHHHHTS-S----HHHHHHHHHHHHHHHHHHTT--SHHHHHHHHHHHHHHHHHHHHHHHHHHHHHHHHHHHHHH-